Protein AF-A0A3S4T9M2-F1 (afdb_monomer)

Solvent-accessible surface area (backbone atoms only — not comparable to full-atom values): 4832 Å² total; per-residue (Å²): 124,46,61,90,47,97,83,50,99,46,36,26,46,73,77,28,42,40,37,36,61,29,84,88,66,85,48,74,31,77,45,78,51,60,34,38,44,78,57,100,87,45,70,44,76,81,67,58,74,91,38,63,66,22,48,30,41,54,56,19,54,77,68,75,43,86,68,70,71,48,78,44,72,87,64,74,98,115

Structure (mmCIF, N/CA/C/O backbone):
data_AF-A0A3S4T9M2-F1
#
_entry.id   AF-A0A3S4T9M2-F1
#
loop_
_atom_site.group_PDB
_atom_site.id
_atom_site.type_symbol
_atom_site.label_atom_id
_atom_site.label_alt_id
_atom_site.label_comp_id
_atom_site.label_asym_id
_atom_site.label_entity_id
_atom_site.label_seq_id
_atom_site.pdbx_PDB_ins_code
_atom_site.Cartn_x
_atom_site.Cartn_y
_atom_site.Cartn_z
_atom_site.occupancy
_atom_site.B_iso_or_equiv
_atom_site.auth_seq_id
_atom_site.auth_comp_id
_atom_site.auth_asym_id
_atom_site.auth_atom_id
_atom_site.pdbx_PDB_model_num
ATOM 1 N N . MET A 1 1 ? 3.202 -3.636 -13.049 1.00 84.81 1 MET A N 1
ATOM 2 C CA . MET A 1 1 ? 3.626 -4.578 -11.990 1.00 84.81 1 MET A CA 1
ATOM 3 C C . MET A 1 1 ? 4.914 -5.240 -12.434 1.00 84.81 1 MET A C 1
ATOM 5 O O . MET A 1 1 ? 4.991 -5.592 -13.604 1.00 84.81 1 MET A O 1
ATOM 9 N N . LEU A 1 2 ? 5.907 -5.364 -11.552 1.00 91.56 2 LEU A N 1
ATOM 10 C CA . LEU A 1 2 ? 7.225 -5.906 -11.902 1.00 91.56 2 LEU A CA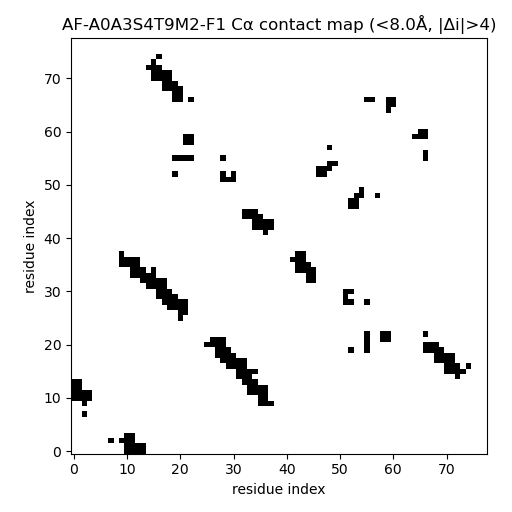 1
ATOM 11 C C . LEU A 1 2 ? 7.649 -6.983 -10.900 1.00 91.56 2 LEU A C 1
ATOM 13 O O . LEU A 1 2 ? 7.558 -6.767 -9.692 1.00 91.56 2 LEU A O 1
ATOM 17 N N . THR A 1 3 ? 8.131 -8.115 -11.406 1.00 93.88 3 THR A N 1
ATOM 18 C CA . THR A 1 3 ? 8.889 -9.098 -10.623 1.00 93.88 3 THR A CA 1
ATOM 19 C C . THR A 1 3 ? 10.364 -8.763 -10.803 1.00 93.88 3 THR A C 1
ATOM 21 O O . THR A 1 3 ? 10.963 -9.110 -11.818 1.00 93.88 3 THR A O 1
ATOM 24 N N . SER A 1 4 ? 10.921 -7.985 -9.873 1.00 91.69 4 SER A N 1
ATOM 25 C CA . SER A 1 4 ? 12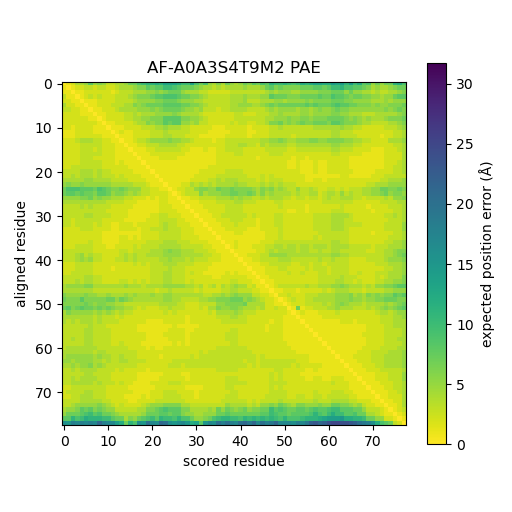.262 -7.405 -10.032 1.00 91.69 4 SER A CA 1
ATOM 26 C C . SER A 1 4 ? 13.387 -8.410 -9.789 1.00 91.69 4 SER A C 1
ATOM 28 O O . SER A 1 4 ? 14.516 -8.169 -10.213 1.00 91.69 4 SER A O 1
ATOM 30 N N . TRP A 1 5 ? 13.099 -9.518 -9.103 1.00 93.56 5 TRP A N 1
ATOM 31 C CA . TRP A 1 5 ? 14.065 -10.565 -8.797 1.00 93.56 5 TRP A CA 1
ATOM 32 C C . TRP A 1 5 ? 13.521 -11.949 -9.148 1.00 93.56 5 TRP A C 1
ATOM 34 O O . TRP A 1 5 ? 12.346 -12.232 -8.940 1.00 93.56 5 TRP A O 1
ATOM 44 N N . HIS A 1 6 ? 14.382 -12.838 -9.649 1.00 93.38 6 HIS A N 1
ATOM 45 C CA . HIS A 1 6 ? 13.962 -14.163 -10.122 1.00 93.38 6 HIS A CA 1
ATOM 46 C C . HIS A 1 6 ? 13.414 -15.073 -9.009 1.00 93.38 6 HIS A C 1
ATOM 48 O O . HIS A 1 6 ? 12.688 -16.016 -9.304 1.00 93.38 6 HIS A O 1
ATOM 54 N N . SER A 1 7 ? 13.765 -14.806 -7.746 1.00 95.44 7 SER A N 1
ATOM 55 C CA . SER A 1 7 ? 13.242 -15.530 -6.580 1.00 95.44 7 SER A CA 1
ATOM 56 C C . SER A 1 7 ? 12.142 -14.771 -5.830 1.00 95.44 7 SER A C 1
ATOM 58 O O . SER A 1 7 ? 11.766 -15.200 -4.741 1.00 95.44 7 SER A O 1
ATOM 60 N N . ASP A 1 8 ? 11.647 -13.641 -6.348 1.00 94.06 8 ASP A N 1
ATOM 61 C CA . ASP A 1 8 ? 10.485 -12.978 -5.747 1.00 94.06 8 ASP A CA 1
ATOM 62 C C . ASP A 1 8 ? 9.255 -13.894 -5.874 1.00 94.06 8 ASP A C 1
ATOM 64 O O . ASP A 1 8 ? 9.009 -14.487 -6.924 1.00 94.06 8 ASP A O 1
ATOM 68 N N . GLY A 1 9 ? 8.444 -13.976 -4.814 1.00 91.81 9 GLY A N 1
ATOM 69 C CA . GLY A 1 9 ? 7.224 -14.798 -4.784 1.00 91.81 9 GLY A CA 1
ATOM 70 C C . GLY A 1 9 ? 6.090 -14.311 -5.699 1.00 91.81 9 GLY A C 1
ATOM 71 O O . GLY A 1 9 ? 5.029 -14.928 -5.726 1.00 91.81 9 GLY A O 1
ATOM 72 N N . GLY A 1 10 ? 6.305 -13.216 -6.431 1.00 93.69 10 GLY A N 1
ATOM 73 C CA . GLY A 1 10 ? 5.328 -12.594 -7.312 1.00 93.69 10 GLY A CA 1
ATOM 74 C C . GLY A 1 10 ? 5.694 -11.153 -7.662 1.00 93.69 10 GLY A C 1
ATOM 75 O O . GLY A 1 10 ? 6.768 -10.646 -7.328 1.00 93.69 10 GLY A O 1
ATOM 76 N N . ALA A 1 11 ? 4.793 -10.490 -8.383 1.00 95.88 11 ALA A N 1
ATOM 77 C CA . ALA A 1 11 ? 5.013 -9.130 -8.853 1.00 95.88 11 ALA A CA 1
ATOM 78 C C . ALA A 1 11 ? 4.696 -8.097 -7.764 1.00 95.88 11 ALA A C 1
ATOM 80 O O . ALA A 1 11 ? 3.787 -8.284 -6.956 1.00 95.88 11 ALA A O 1
ATOM 81 N N . PHE A 1 12 ? 5.395 -6.964 -7.796 1.00 96.50 12 PHE A N 1
ATOM 82 C CA . PHE A 1 12 ? 5.182 -5.861 -6.865 1.00 96.50 12 PHE A CA 1
ATOM 83 C C . PHE A 1 12 ? 4.737 -4.570 -7.561 1.00 96.50 12 PHE A C 1
ATOM 85 O O . PHE A 1 12 ? 5.152 -4.268 -8.689 1.00 96.50 12 PHE A O 1
ATOM 92 N N . VAL A 1 13 ? 3.960 -3.762 -6.832 1.00 95.25 13 VAL A N 1
ATOM 93 C CA . VAL A 1 13 ? 3.986 -2.301 -6.972 1.00 95.25 13 VAL A CA 1
ATOM 94 C C . VAL A 1 13 ? 5.203 -1.812 -6.195 1.00 95.25 13 VAL A C 1
ATOM 96 O O . VAL A 1 13 ? 5.324 -2.061 -4.993 1.00 95.25 13 VAL A O 1
ATOM 99 N N . THR A 1 14 ? 6.139 -1.171 -6.887 1.00 91.69 14 THR A N 1
ATOM 100 C CA . THR A 1 14 ? 7.480 -0.901 -6.350 1.00 91.69 14 THR A CA 1
ATOM 101 C C . THR A 1 14 ? 7.578 0.418 -5.595 1.00 91.69 14 THR A C 1
ATOM 103 O O . THR A 1 14 ? 8.162 0.442 -4.517 1.00 91.69 14 THR A O 1
ATOM 106 N N . LEU A 1 15 ? 7.007 1.493 -6.144 1.00 92.44 15 LEU A N 1
ATOM 107 C CA . LEU A 1 15 ? 7.101 2.854 -5.603 1.00 92.44 15 LEU A CA 1
ATOM 108 C C . LEU A 1 15 ? 5.721 3.518 -5.399 1.00 92.44 15 LEU A C 1
ATOM 110 O O . LEU A 1 15 ? 5.509 4.623 -5.901 1.00 92.44 15 LEU A O 1
ATOM 114 N N . PRO A 1 16 ? 4.742 2.873 -4.734 1.00 94.50 16 PRO A N 1
ATOM 115 C CA . PRO A 1 16 ? 3.495 3.545 -4.404 1.00 94.50 16 PRO A CA 1
ATOM 116 C C . PRO A 1 16 ? 3.649 4.403 -3.146 1.00 94.50 16 PRO A C 1
ATOM 118 O O . PRO A 1 16 ? 4.401 4.065 -2.227 1.00 94.50 16 PRO A O 1
ATOM 121 N N . LEU A 1 17 ? 2.849 5.461 -3.069 1.00 95.25 17 LEU A N 1
ATOM 122 C CA . LEU A 1 17 ? 2.533 6.116 -1.807 1.00 95.25 17 LEU A CA 1
ATOM 123 C C . LEU A 1 17 ? 1.279 5.458 -1.229 1.00 95.25 17 LEU A C 1
ATOM 125 O O . LEU A 1 17 ? 0.245 5.399 -1.891 1.00 95.25 17 LEU A O 1
ATOM 129 N N . VAL A 1 18 ? 1.371 4.946 -0.008 1.00 95.75 18 VAL A N 1
ATOM 130 C CA . VAL A 1 18 ? 0.255 4.337 0.716 1.00 95.75 18 VAL A CA 1
ATOM 131 C C . VAL A 1 18 ? -0.239 5.315 1.759 1.00 95.75 18 VAL A C 1
ATOM 133 O O . VAL A 1 18 ? 0.513 5.716 2.653 1.00 95.75 18 VAL A O 1
ATOM 136 N N . TYR A 1 19 ? -1.511 5.658 1.630 1.00 96.88 19 TYR A N 1
ATOM 137 C CA . TYR A 1 19 ? -2.237 6.524 2.534 1.00 96.88 19 TYR A CA 1
ATOM 138 C C . TYR A 1 19 ? -3.135 5.718 3.464 1.00 96.88 19 TYR A C 1
ATOM 140 O O . TYR A 1 19 ? -3.843 4.815 3.010 1.00 96.88 19 TYR A O 1
ATOM 148 N N . THR A 1 20 ? -3.130 6.078 4.743 1.00 97.56 20 THR A N 1
ATOM 149 C CA . THR A 1 20 ? -4.002 5.515 5.781 1.00 97.56 20 THR A CA 1
ATOM 150 C C . THR A 1 20 ? -4.365 6.593 6.795 1.00 97.56 20 THR A C 1
ATOM 152 O O . THR A 1 20 ? -3.524 7.422 7.135 1.00 97.56 20 THR A O 1
ATOM 155 N N . GLU A 1 21 ? -5.563 6.525 7.361 1.00 97.81 21 GLU A N 1
ATOM 156 C CA . GLU A 1 21 ? -5.995 7.386 8.473 1.00 97.81 21 GLU A CA 1
ATOM 157 C C . GLU A 1 21 ? -5.912 6.630 9.791 1.00 97.81 21 GLU A C 1
ATOM 159 O O . GLU A 1 21 ? -6.077 5.409 9.812 1.00 97.81 21 GLU A O 1
ATOM 164 N N . HIS A 1 22 ? -5.600 7.321 10.885 1.00 97.06 22 HIS A N 1
ATOM 165 C CA . HIS A 1 22 ? -5.689 6.701 12.200 1.00 97.06 22 HIS A CA 1
ATOM 166 C C . HIS A 1 22 ? -7.174 6.520 12.550 1.00 97.06 22 HIS A C 1
ATOM 168 O O . HIS A 1 22 ? -7.918 7.499 12.450 1.00 97.06 22 HIS A O 1
ATOM 174 N N . PRO A 1 23 ? -7.623 5.332 12.996 1.00 96.12 23 PRO A N 1
ATOM 175 C CA . PRO A 1 23 ? -9.040 5.091 13.280 1.00 96.12 23 PRO A CA 1
ATOM 176 C C . PRO A 1 23 ? -9.667 6.087 14.265 1.00 96.12 23 PRO A C 1
ATOM 178 O O . PRO A 1 23 ? -10.797 6.522 14.077 1.00 96.12 23 PRO A O 1
ATOM 181 N N . ASP A 1 24 ? -8.889 6.515 15.261 1.00 95.56 24 ASP A N 1
ATOM 182 C CA . ASP A 1 24 ? -9.309 7.496 16.275 1.00 95.56 24 ASP A CA 1
ATOM 183 C C . ASP A 1 24 ? -9.051 8.970 15.885 1.00 95.56 24 ASP A C 1
ATOM 185 O O . ASP A 1 24 ? -9.107 9.866 16.727 1.00 95.56 24 ASP A O 1
ATOM 189 N N . GLY A 1 25 ? -8.727 9.252 14.618 1.00 94.19 25 GLY A N 1
ATOM 190 C CA . GLY A 1 25 ? -8.566 10.624 14.122 1.00 94.19 25 GLY A CA 1
ATOM 191 C C . GLY A 1 25 ? -7.260 11.321 14.527 1.00 94.19 25 GLY A C 1
ATOM 192 O O . GLY A 1 25 ? -7.182 12.547 14.506 1.00 94.19 25 GLY A O 1
ATOM 193 N N . HIS A 1 26 ? -6.208 10.573 14.866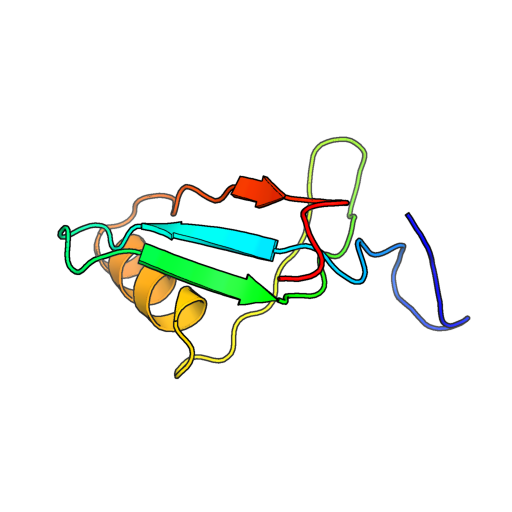 1.00 93.94 26 HIS A N 1
ATOM 194 C CA . HIS A 1 26 ? -4.877 11.112 15.201 1.00 93.94 26 HIS A CA 1
ATOM 195 C C . HIS A 1 26 ? -4.039 11.552 13.982 1.00 93.94 26 HIS A C 1
ATOM 197 O O . HIS A 1 26 ? -2.828 11.743 14.094 1.00 93.94 26 HIS A O 1
ATOM 203 N N . GLY A 1 27 ? -4.681 11.743 12.829 1.00 95.69 27 GLY A N 1
ATOM 204 C CA . GLY A 1 27 ? -4.057 12.158 11.576 1.00 95.69 27 GLY A CA 1
ATOM 205 C C . GLY A 1 27 ? -3.780 11.005 10.612 1.00 95.69 27 GLY A C 1
ATOM 206 O O . GLY A 1 27 ? -4.180 9.859 10.834 1.00 95.69 27 GLY A O 1
ATOM 207 N N . HIS A 1 28 ? -3.072 11.341 9.534 1.00 96.62 28 HIS A N 1
ATOM 208 C CA . HIS A 1 28 ? -2.799 10.440 8.424 1.00 96.62 28 HIS A CA 1
ATOM 209 C C . HIS A 1 28 ? -1.349 9.947 8.419 1.00 96.62 28 HIS A C 1
ATOM 211 O O . HIS A 1 28 ? -0.424 10.614 8.884 1.00 96.62 28 HIS A O 1
ATOM 217 N N . ASN A 1 29 ? -1.144 8.789 7.800 1.00 95.75 29 ASN A N 1
ATOM 218 C CA . ASN A 1 29 ? 0.157 8.298 7.374 1.00 95.75 29 ASN A CA 1
ATOM 219 C C . ASN A 1 29 ? 0.192 8.311 5.845 1.00 95.75 29 ASN A C 1
ATOM 221 O O 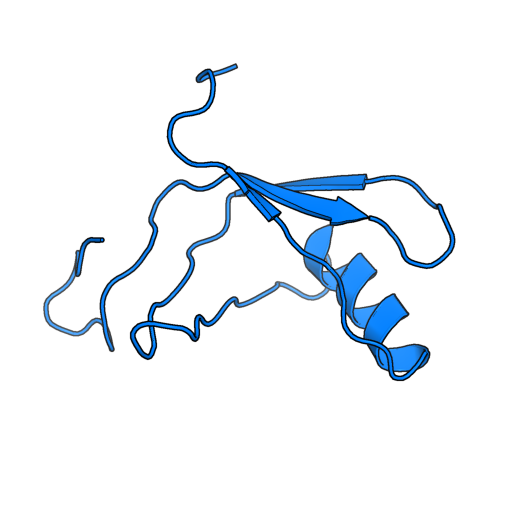. ASN A 1 29 ? -0.715 7.796 5.194 1.00 95.75 29 ASN A O 1
ATOM 225 N N . LEU A 1 30 ? 1.273 8.855 5.292 1.00 95.31 30 LEU A N 1
ATOM 226 C CA . LEU A 1 30 ? 1.627 8.743 3.885 1.00 95.31 30 LEU A CA 1
ATOM 227 C C . LEU A 1 30 ? 3.055 8.215 3.819 1.00 95.31 30 LEU A C 1
ATOM 229 O O . LEU A 1 30 ? 3.998 8.895 4.219 1.00 95.31 30 LEU A O 1
ATOM 233 N N . GLY A 1 31 ? 3.215 6.980 3.358 1.00 92.75 31 GLY A N 1
ATOM 234 C CA . GLY A 1 31 ? 4.522 6.331 3.320 1.00 92.75 31 GLY A CA 1
ATOM 235 C C . GLY A 1 31 ? 4.716 5.499 2.068 1.00 92.75 31 GLY A C 1
ATOM 236 O O . GLY A 1 31 ? 3.759 5.140 1.390 1.00 92.75 31 GLY A O 1
ATOM 237 N N . MET A 1 32 ? 5.968 5.174 1.769 1.00 93.81 32 MET A N 1
ATOM 238 C CA . MET A 1 32 ? 6.307 4.300 0.653 1.00 93.81 32 MET A CA 1
ATOM 239 C C . MET A 1 32 ? 6.419 2.855 1.134 1.00 93.81 32 MET A C 1
ATOM 241 O O . MET A 1 32 ? 7.168 2.565 2.067 1.00 93.81 32 MET A O 1
ATOM 245 N N . TYR A 1 33 ? 5.689 1.948 0.486 1.00 93.38 33 TYR A N 1
ATOM 246 C CA . TYR A 1 33 ? 5.665 0.527 0.838 1.00 93.38 33 TYR A CA 1
ATOM 247 C C . TYR A 1 33 ? 5.679 -0.321 -0.431 1.00 93.38 33 TYR A C 1
ATOM 249 O O . TYR A 1 33 ? 5.008 0.006 -1.404 1.00 93.38 33 TYR A O 1
ATOM 257 N N . ARG A 1 34 ? 6.402 -1.444 -0.429 1.00 93.81 34 ARG A N 1
ATOM 258 C CA . ARG A 1 34 ? 6.272 -2.435 -1.506 1.00 93.81 34 ARG A CA 1
ATOM 259 C C . ARG A 1 34 ? 4.973 -3.212 -1.319 1.00 93.81 34 ARG A C 1
ATOM 261 O O . ARG A 1 34 ? 4.720 -3.723 -0.231 1.00 93.81 34 ARG A O 1
ATOM 268 N N . ILE A 1 35 ? 4.196 -3.332 -2.392 1.00 96.31 35 ILE A N 1
ATOM 269 C CA . ILE A 1 35 ? 2.900 -4.023 -2.380 1.00 96.31 35 ILE A CA 1
ATOM 270 C C . ILE A 1 35 ? 3.002 -5.257 -3.257 1.00 96.31 35 ILE A C 1
ATOM 272 O O . ILE A 1 35 ? 3.201 -5.136 -4.465 1.00 96.31 35 ILE A O 1
ATOM 276 N N . HIS A 1 36 ? 2.900 -6.433 -2.651 1.00 96.62 36 HIS A N 1
ATOM 277 C CA . HIS A 1 36 ? 2.936 -7.711 -3.351 1.00 96.62 36 HIS A CA 1
ATOM 278 C C . HIS A 1 36 ? 1.570 -7.998 -3.979 1.00 96.62 36 HIS A C 1
ATOM 280 O O . HIS A 1 36 ? 0.550 -7.822 -3.321 1.00 96.62 36 HIS A O 1
ATOM 286 N N . ARG A 1 37 ? 1.514 -8.447 -5.231 1.00 95.75 37 ARG A N 1
ATOM 287 C CA . ARG A 1 37 ? 0.267 -8.909 -5.850 1.00 95.75 37 ARG A CA 1
ATOM 288 C C . ARG A 1 37 ? 0.120 -10.413 -5.645 1.00 95.75 37 ARG A C 1
ATOM 290 O O . ARG A 1 37 ? 1.001 -11.156 -6.067 1.00 95.75 37 ARG A O 1
ATOM 297 N N . TYR A 1 38 ? -0.998 -10.837 -5.060 1.00 94.50 38 TYR A N 1
ATOM 298 C CA . TYR A 1 38 ? -1.338 -12.256 -4.936 1.00 94.50 38 TYR A CA 1
ATOM 299 C C . TYR A 1 38 ? -2.205 -12.721 -6.112 1.00 94.50 38 TYR A C 1
ATOM 301 O O . TYR A 1 38 ? -1.859 -13.703 -6.764 1.00 94.50 38 TYR A O 1
ATOM 309 N N . ASP A 1 39 ? -3.273 -11.983 -6.433 1.00 94.69 39 ASP A N 1
ATOM 310 C CA . ASP A 1 39 ? -4.146 -12.235 -7.590 1.00 94.69 39 ASP A CA 1
ATOM 311 C C . ASP A 1 39 ? -4.625 -10.921 -8.250 1.00 94.69 39 ASP A C 1
ATOM 313 O O . ASP A 1 39 ? -3.983 -9.877 -8.119 1.00 94.69 39 ASP A O 1
ATOM 317 N N . ASP A 1 40 ? -5.695 -10.956 -9.047 1.00 94.62 40 ASP A N 1
ATOM 318 C CA . ASP A 1 40 ? -6.231 -9.779 -9.752 1.00 94.62 40 ASP A CA 1
ATOM 319 C C . ASP A 1 40 ? -6.922 -8.764 -8.830 1.00 94.62 40 ASP A C 1
ATOM 321 O O . ASP A 1 40 ? -7.098 -7.605 -9.205 1.00 94.62 40 ASP A O 1
ATOM 325 N N . THR A 1 41 ? -7.293 -9.182 -7.623 1.00 96.19 41 THR A N 1
ATOM 326 C CA . THR A 1 41 ? -8.102 -8.414 -6.668 1.00 96.19 41 THR A CA 1
ATOM 327 C C . THR A 1 41 ? -7.500 -8.344 -5.265 1.00 96.19 41 THR A C 1
ATOM 329 O O . THR A 1 41 ? -7.959 -7.544 -4.452 1.00 96.19 41 THR A O 1
ATOM 332 N N . THR A 1 42 ? -6.458 -9.127 -4.971 1.00 96.06 42 THR A N 1
ATOM 333 C CA . THR A 1 42 ? -5.821 -9.177 -3.652 1.00 96.06 42 THR A CA 1
ATOM 334 C C . THR A 1 42 ? -4.333 -8.830 -3.699 1.00 96.06 42 THR A C 1
ATOM 336 O O . THR A 1 42 ? -3.576 -9.195 -4.609 1.00 96.06 42 THR A O 1
ATOM 339 N N . THR A 1 43 ? -3.893 -8.094 -2.678 1.00 96.19 43 THR A N 1
ATOM 340 C CA . THR A 1 43 ? -2.501 -7.672 -2.506 1.00 96.19 43 THR A CA 1
ATOM 341 C C . THR A 1 43 ? -2.041 -7.865 -1.065 1.00 96.19 43 THR A C 1
ATOM 343 O O . THR A 1 43 ? -2.851 -7.973 -0.147 1.00 96.19 43 THR A O 1
ATOM 346 N N . GLY A 1 44 ? -0.727 -7.942 -0.879 1.00 95.12 44 GLY A N 1
ATOM 347 C CA . GLY A 1 44 ? -0.058 -8.065 0.405 1.00 95.12 44 GLY A CA 1
ATOM 348 C C . GLY A 1 44 ? 0.799 -6.851 0.697 1.00 95.12 44 GLY A C 1
ATOM 349 O O . GLY A 1 44 ? 1.512 -6.344 -0.173 1.00 95.12 44 GLY A O 1
ATOM 350 N N . ILE A 1 45 ? 0.768 -6.425 1.950 1.00 94.19 45 ILE A N 1
ATOM 351 C CA . ILE A 1 45 ? 1.626 -5.380 2.485 1.00 94.19 45 ILE A CA 1
ATOM 352 C C . ILE A 1 45 ? 2.255 -5.888 3.777 1.00 94.19 45 ILE A C 1
ATOM 354 O O . ILE A 1 45 ? 1.634 -6.611 4.551 1.00 94.19 45 ILE A O 1
ATOM 358 N N . HIS A 1 46 ? 3.509 -5.513 3.995 1.00 92.00 46 HIS A N 1
ATOM 359 C CA . HIS A 1 46 ? 4.187 -5.729 5.261 1.00 92.00 46 HIS A CA 1
ATOM 360 C C . HIS A 1 46 ? 4.444 -4.381 5.925 1.00 92.00 46 HIS A C 1
ATOM 362 O O . HIS A 1 46 ? 4.966 -3.457 5.293 1.00 92.00 46 HIS A O 1
ATOM 368 N N . TRP A 1 47 ? 4.125 -4.294 7.213 1.00 91.19 47 TRP A N 1
ATOM 369 C CA . TRP A 1 47 ? 4.439 -3.140 8.039 1.00 91.19 47 TRP A CA 1
ATOM 370 C C . TRP A 1 47 ? 5.447 -3.489 9.116 1.00 91.19 47 TRP A C 1
ATOM 372 O O . TRP A 1 47 ? 5.350 -4.506 9.799 1.00 91.19 47 TRP A O 1
ATOM 382 N N . GLN A 1 48 ? 6.381 -2.568 9.316 1.00 91.56 48 GLN A N 1
ATOM 383 C CA . GLN A 1 48 ? 7.161 -2.536 10.538 1.00 91.56 48 GLN A CA 1
ATOM 384 C C . GLN A 1 48 ? 6.292 -1.952 11.656 1.00 91.56 48 GLN A C 1
ATOM 386 O O . GLN A 1 48 ? 5.700 -0.885 11.492 1.00 91.56 48 GLN A O 1
ATOM 391 N N . ILE A 1 49 ? 6.266 -2.627 12.802 1.00 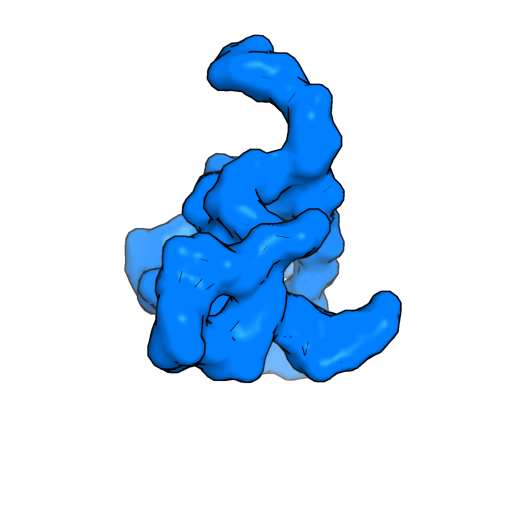88.38 49 ILE A N 1
ATOM 392 C CA . ILE A 1 49 ? 5.403 -2.315 13.954 1.00 88.38 49 ILE A CA 1
ATOM 393 C C . ILE A 1 49 ? 5.558 -0.891 14.516 1.00 88.38 49 ILE A C 1
ATOM 395 O O . ILE A 1 49 ? 4.626 -0.370 15.113 1.00 88.38 49 ILE A O 1
ATOM 399 N N . HIS A 1 50 ? 6.703 -0.234 14.307 1.00 89.75 50 HIS A N 1
ATOM 400 C CA . HIS A 1 50 ? 6.980 1.131 14.785 1.00 89.75 50 HIS A CA 1
ATOM 401 C C . HIS A 1 50 ? 7.055 2.163 13.645 1.00 89.75 50 HIS A C 1
ATOM 403 O O . HIS A 1 50 ? 7.819 3.129 13.702 1.00 89.75 50 HIS A O 1
ATOM 409 N N . LYS A 1 51 ? 6.313 1.939 12.558 1.00 91.25 51 LYS A N 1
ATOM 410 C CA . LYS A 1 51 ? 6.154 2.892 11.447 1.00 91.25 51 LYS A CA 1
ATOM 411 C C . LYS A 1 51 ? 4.693 3.314 11.338 1.00 91.25 51 LYS A C 1
ATOM 413 O O . LYS A 1 51 ? 3.822 2.594 11.810 1.00 91.25 51 LYS A O 1
ATOM 418 N N . GLY A 1 52 ? 4.436 4.459 10.698 1.00 91.50 52 GLY A N 1
ATOM 419 C CA . GLY A 1 52 ? 3.104 5.080 10.622 1.00 91.50 52 GLY A CA 1
ATOM 420 C C . GLY A 1 52 ? 1.982 4.089 10.298 1.00 91.50 52 GLY A C 1
ATOM 421 O O . GLY A 1 52 ? 1.090 3.894 11.118 1.00 91.50 52 GLY A O 1
ATOM 422 N N . GLY A 1 53 ? 2.083 3.369 9.175 1.00 93.25 53 GLY A N 1
ATOM 423 C CA . GLY A 1 53 ? 1.089 2.353 8.800 1.00 93.25 53 GLY A CA 1
ATOM 424 C C . GLY A 1 53 ? 0.935 1.215 9.821 1.00 93.25 53 GLY A C 1
ATOM 425 O O . GLY A 1 53 ? -0.177 0.754 10.057 1.00 93.25 53 GLY A O 1
ATOM 426 N N . GLY A 1 54 ? 2.022 0.816 10.490 1.00 95.25 54 GLY A N 1
ATOM 427 C CA . GLY A 1 54 ? 1.994 -0.194 11.552 1.00 95.25 54 GLY A CA 1
ATOM 428 C C . GLY A 1 54 ? 1.219 0.259 12.792 1.00 95.25 54 GLY A C 1
ATOM 429 O O . GLY A 1 54 ? 0.440 -0.522 13.332 1.00 95.25 54 GLY A O 1
ATOM 430 N N . TYR A 1 55 ? 1.360 1.526 13.204 1.00 95.88 55 TYR A N 1
ATOM 431 C CA . TYR A 1 55 ? 0.563 2.093 14.300 1.00 95.88 55 TYR A CA 1
ATOM 432 C C . TYR A 1 55 ? -0.926 2.151 13.952 1.00 95.88 55 TYR A C 1
ATOM 434 O O . TYR A 1 55 ? -1.759 1.740 14.758 1.00 95.88 55 TYR A O 1
ATOM 442 N N . HIS A 1 56 ? -1.258 2.603 12.739 1.00 97.06 56 HIS A N 1
ATOM 443 C CA . HIS A 1 56 ? -2.647 2.6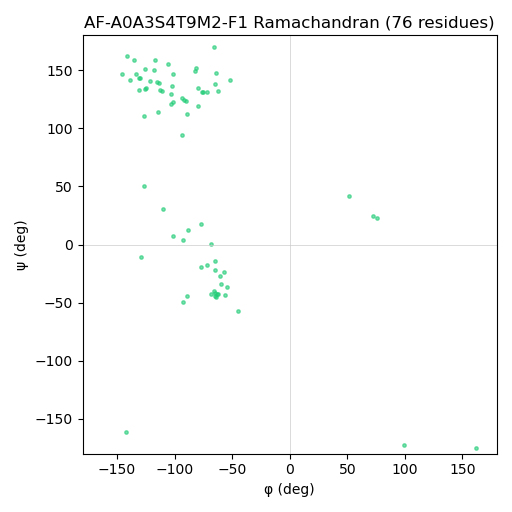97 12.281 1.00 97.06 56 HIS A CA 1
ATOM 444 C C . HIS A 1 56 ? -3.309 1.318 12.230 1.00 97.06 56 HIS A C 1
ATOM 446 O O . HIS A 1 56 ? -4.449 1.157 12.661 1.00 97.06 56 HIS A O 1
ATOM 452 N N . TYR A 1 57 ? -2.583 0.312 11.737 1.00 96.31 57 TYR A N 1
ATOM 453 C CA . TYR A 1 57 ? -3.089 -1.053 11.687 1.00 96.31 57 TYR A CA 1
ATOM 454 C C . TYR A 1 57 ? -3.251 -1.674 13.062 1.00 96.31 57 TYR A C 1
ATOM 456 O O . TYR A 1 57 ? -4.282 -2.279 13.314 1.00 96.31 57 TYR A O 1
ATOM 464 N N . CYS A 1 58 ? -2.286 -1.479 13.962 1.00 96.19 58 CYS A N 1
ATOM 465 C CA . CYS A 1 58 ? -2.399 -1.946 15.341 1.00 96.19 58 CYS A CA 1
ATOM 466 C C . CYS A 1 58 ? -3.661 -1.380 16.017 1.00 96.19 58 CYS A C 1
ATOM 468 O O . CYS A 1 58 ? -4.408 -2.123 16.648 1.00 96.19 58 CYS A O 1
ATOM 470 N N . ALA A 1 59 ? -3.955 -0.089 15.820 1.00 96.44 59 ALA A N 1
ATOM 471 C CA . ALA A 1 59 ? -5.179 0.529 16.328 1.00 96.44 59 ALA A CA 1
ATOM 472 C C . AL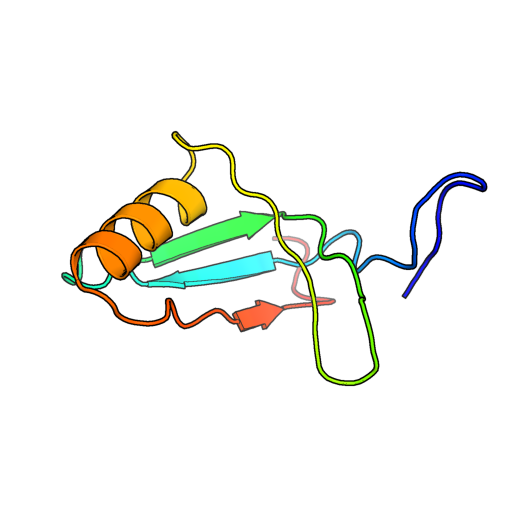A A 1 59 ? -6.452 -0.058 15.686 1.00 96.44 59 ALA A C 1
ATOM 474 O O . ALA A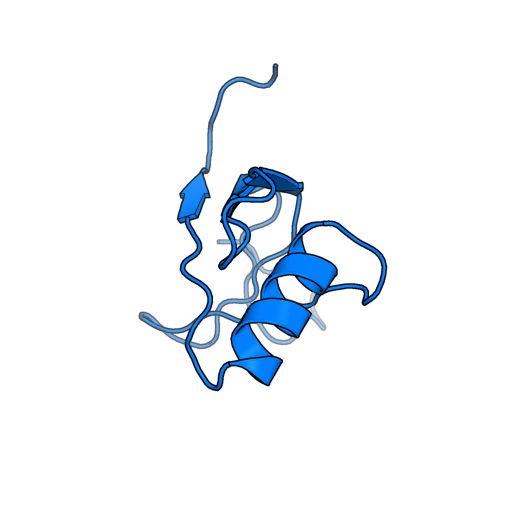 1 59 ? -7.413 -0.363 16.390 1.00 96.44 59 ALA A O 1
ATOM 475 N N . ALA A 1 60 ? -6.467 -0.262 14.364 1.00 97.31 60 ALA A N 1
ATOM 476 C CA . ALA A 1 60 ? -7.612 -0.858 13.669 1.00 97.31 60 ALA A CA 1
ATOM 477 C C . ALA A 1 60 ? -7.855 -2.318 14.098 1.00 97.31 60 ALA A C 1
ATOM 479 O O . ALA A 1 60 ? -8.991 -2.717 14.354 1.00 97.31 60 ALA A O 1
ATOM 480 N N . GLU A 1 61 ? -6.782 -3.094 14.252 1.00 96.62 61 GLU A N 1
ATOM 481 C CA . GLU A 1 61 ? -6.810 -4.489 14.692 1.00 96.62 61 GLU A CA 1
ATOM 482 C C . GLU A 1 61 ? -7.355 -4.620 16.121 1.00 96.62 61 GLU A C 1
ATOM 484 O O . GLU A 1 61 ? -8.219 -5.459 16.369 1.00 96.62 61 GLU A O 1
ATOM 489 N N . GLN A 1 62 ? -6.950 -3.738 17.045 1.00 97.44 62 GLN A N 1
ATOM 490 C CA . GLN A 1 62 ? -7.495 -3.691 18.413 1.00 97.44 62 GLN A CA 1
ATOM 491 C C . GLN A 1 62 ? -9.003 -3.405 18.453 1.00 97.44 62 GLN A C 1
ATOM 493 O O . GLN A 1 62 ? -9.689 -3.829 19.382 1.00 97.44 62 GLN A O 1
ATOM 498 N N . GLN A 1 63 ? -9.521 -2.707 17.442 1.00 97.50 63 GLN A N 1
ATOM 499 C CA . GLN A 1 63 ? -10.944 -2.402 17.287 1.00 97.50 63 GLN A CA 1
ATOM 500 C C . GLN A 1 63 ? -11.684 -3.439 16.422 1.00 97.50 63 GLN A C 1
ATOM 502 O O . GLN A 1 63 ? -12.876 -3.283 16.165 1.00 97.50 63 GLN A O 1
ATOM 507 N N . ASN A 1 64 ? -11.000 -4.503 15.982 1.00 97.62 64 ASN A N 1
ATOM 508 C CA . ASN A 1 64 ? -11.531 -5.544 15.100 1.00 97.62 64 ASN A CA 1
ATOM 509 C C . ASN A 1 64 ? -12.192 -4.979 13.827 1.00 97.62 64 ASN A C 1
ATOM 511 O O . ASN A 1 64 ? -13.256 -5.431 13.399 1.00 97.62 64 ASN A O 1
ATOM 515 N N . GLN A 1 65 ? -11.560 -3.970 13.229 1.00 97.38 65 GLN A N 1
ATOM 516 C CA . GLN A 1 65 ? -12.023 -3.346 11.995 1.00 97.38 65 GLN A CA 1
ATOM 517 C C . GLN A 1 65 ? -10.919 -3.353 10.933 1.00 97.38 65 GLN A C 1
ATOM 519 O O . GLN A 1 65 ? -9.731 -3.314 11.265 1.00 97.38 65 GLN A O 1
ATOM 524 N N . PRO A 1 66 ? -11.280 -3.391 9.640 1.00 97.25 66 PRO A N 1
ATOM 525 C CA . PRO A 1 66 ? -10.298 -3.222 8.581 1.00 97.25 66 PRO A CA 1
ATOM 526 C C . PRO A 1 66 ? -9.692 -1.816 8.643 1.00 97.25 66 PRO A C 1
ATOM 528 O O . PRO A 1 66 ? -10.384 -0.854 8.968 1.00 97.25 66 PRO A O 1
ATOM 531 N N . LEU A 1 67 ? -8.418 -1.685 8.265 1.00 96.88 67 LEU A N 1
ATOM 532 C CA . LEU A 1 67 ? -7.794 -0.386 8.022 1.00 96.88 67 LEU A CA 1
ATOM 533 C C . LEU A 1 67 ? -7.996 0.004 6.548 1.00 96.88 67 LEU A C 1
ATOM 535 O O . LEU A 1 67 ? -7.397 -0.635 5.678 1.00 96.88 67 LEU A O 1
ATOM 539 N N . PRO A 1 68 ? -8.789 1.043 6.228 1.00 96.94 68 PRO A N 1
ATOM 540 C CA . PRO A 1 68 ? -8.875 1.544 4.864 1.00 96.94 68 PRO A CA 1
ATOM 541 C C . PRO A 1 68 ? -7.515 2.077 4.403 1.00 96.94 68 PRO A C 1
ATOM 543 O O . PRO A 1 68 ? -6.868 2.856 5.107 1.00 96.94 68 PRO A O 1
ATOM 546 N N . MET A 1 69 ? -7.092 1.680 3.204 1.00 95.75 69 MET A N 1
ATOM 547 C CA . MET A 1 69 ? -5.837 2.128 2.604 1.00 95.75 69 MET A CA 1
ATOM 548 C C . MET A 1 69 ? -6.043 2.540 1.149 1.00 95.75 69 MET A C 1
ATOM 550 O O . MET A 1 69 ? -6.840 1.939 0.432 1.00 95.75 69 MET A O 1
ATOM 554 N N . THR A 1 70 ? -5.288 3.539 0.700 1.00 96.69 70 THR A N 1
ATOM 555 C CA . THR A 1 70 ? -5.254 3.954 -0.710 1.00 96.69 70 THR A CA 1
ATOM 556 C C . THR A 1 70 ? -3.821 3.941 -1.219 1.00 96.69 70 THR A C 1
ATOM 558 O O . THR A 1 70 ? -2.917 4.439 -0.551 1.00 96.69 70 THR A O 1
ATOM 561 N N . LEU A 1 71 ? -3.608 3.364 -2.402 1.00 95.25 71 LEU A N 1
ATOM 562 C CA . LEU A 1 71 ? -2.322 3.369 -3.098 1.00 95.25 71 LEU A CA 1
ATOM 563 C C . LEU A 1 71 ? -2.353 4.418 -4.207 1.00 95.25 71 LEU A C 1
ATOM 565 O O . LEU A 1 71 ? -3.161 4.325 -5.128 1.00 95.25 71 LEU A O 1
ATOM 569 N N . TYR A 1 72 ? -1.416 5.356 -4.164 1.00 95.19 72 TYR A N 1
ATOM 570 C CA . TYR A 1 72 ? -1.166 6.309 -5.237 1.00 95.19 72 TYR A CA 1
ATOM 571 C C . TYR A 1 72 ? 0.084 5.891 -6.011 1.00 95.19 72 TYR A C 1
ATOM 573 O O . TYR A 1 72 ? 1.137 5.634 -5.427 1.00 95.19 72 TYR A O 1
ATOM 581 N N . ILE A 1 73 ? -0.029 5.825 -7.337 1.00 94.12 73 ILE A N 1
ATOM 582 C CA . ILE A 1 73 ? 1.059 5.461 -8.252 1.00 94.12 73 ILE A CA 1
ATOM 583 C C . ILE A 1 73 ? 1.208 6.587 -9.271 1.00 94.12 73 ILE A C 1
ATOM 585 O O . ILE A 1 73 ? 0.213 7.049 -9.821 1.00 94.12 73 ILE A O 1
ATOM 589 N N . GLY A 1 74 ? 2.445 7.012 -9.536 1.00 91.44 74 GLY A N 1
ATOM 590 C CA . GLY A 1 74 ? 2.710 8.090 -10.495 1.00 91.44 74 GLY A CA 1
ATOM 591 C C . GLY A 1 74 ? 2.309 9.477 -9.987 1.00 91.44 74 GLY A C 1
ATOM 592 O O . GLY A 1 74 ? 2.027 10.360 -10.792 1.00 91.44 74 GLY A O 1
ATOM 593 N N . GLY A 1 75 ? 2.262 9.662 -8.664 1.00 85.75 75 GLY A N 1
ATOM 594 C CA . GLY A 1 75 ? 2.108 10.984 -8.064 1.00 85.75 75 GLY A CA 1
ATOM 595 C C . GLY A 1 75 ? 3.317 11.890 -8.338 1.00 85.75 75 GLY A C 1
ATOM 596 O O . GLY A 1 75 ? 4.346 11.413 -8.835 1.00 85.75 75 GLY A O 1
ATOM 597 N N . PRO A 1 76 ? 3.212 13.190 -8.011 1.00 86.81 76 PRO A N 1
ATOM 598 C CA . PRO A 1 76 ? 4.344 14.101 -8.069 1.00 86.81 76 PRO A CA 1
ATOM 599 C C . PRO A 1 76 ? 5.538 13.526 -7.294 1.00 86.81 76 PRO A C 1
ATOM 601 O O . PRO A 1 76 ? 5.344 12.918 -6.240 1.00 86.81 76 PRO A O 1
ATOM 604 N N . PRO A 1 77 ? 6.776 13.702 -7.781 1.00 82.31 77 PRO A N 1
ATOM 605 C CA . PRO A 1 77 ? 7.957 13.280 -7.033 1.00 82.31 77 PRO A CA 1
ATOM 606 C C . PRO A 1 77 ? 8.144 14.061 -5.716 1.00 82.31 77 PRO A C 1
ATOM 608 O O . PRO A 1 77 ? 8.930 13.621 -4.878 1.00 82.31 77 PRO A O 1
ATOM 611 N N . ALA A 1 78 ? 7.437 15.189 -5.544 1.00 63.97 78 ALA A N 1
ATOM 612 C CA . ALA A 1 78 ? 7.353 16.007 -4.336 1.00 63.97 78 ALA A CA 1
ATOM 613 C C . ALA A 1 78 ? 5.984 16.697 -4.253 1.00 63.97 78 ALA A C 1
ATOM 615 O O . ALA A 1 78 ? 5.556 17.247 -5.297 1.00 63.97 78 ALA A O 1
#

Sequence (78 aa):
MLTSWHSDGGAFVTLPLVYTEHPDGHGHNLGMYRIHRYDDTTTGIHWQIHKGGGYHYCAAEQQNQPLPMTLYIGGPPA

Nearest PDB structures (foldseek):
  7p9q-assembly1_A  TM=9.459E-01  e=2.189E-03  Glutamicibacter nicotianae
  6da6-assembly1_C  TM=9.586E-01  e=5.989E-03  Streptomyces griseochromogenes
  5m1d-assembly1_C  TM=9.192E-01  e=5.989E-03  Escherichia coli
  5m1b-assembly1_C  TM=8.865E-01  e=4.199E-03  Escherichia coli CFT073
  4ip2-assembly2_C  TM=9.271E-01  e=1.372E-02  Pseudomonas aeruginosa PAO1

Mean predicted aligned error: 3.26 Å

Secondary structure (DSSP, 8-state):
-B--STT-SS-EE-SPEEEEE-TTSS-EEEEE--EEE-SSS-EEE---TTSHHHHHHHHHHHTT----EEEE-S----

Organism: NCBI:txid1859131

InterPro domains:
  IPR002830 UbiD decarboxylyase family [PTHR30108] (1-78)
  IPR048304 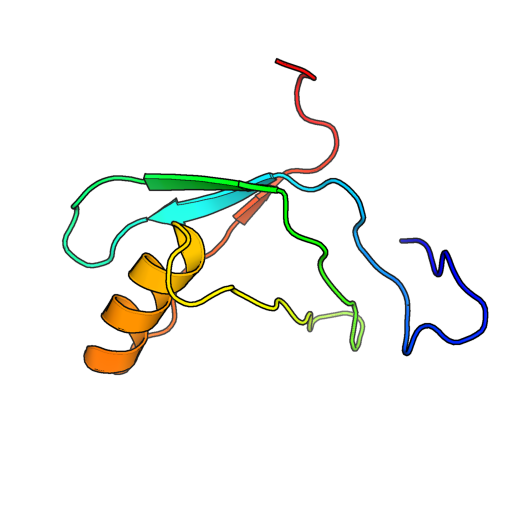3-octaprenyl-4-hydroxybenzoate carboxy-lyase-like, Rift-related domain [PF01977] (1-78)

Foldseek 3Di:
DDPPDPPPPAGWPQFWWKKFAQPVRPGIDTDTWIWGDPDPPDIDTDDDCPHRVNNSVVRCVVVVHDTDMDIDDPDDPD

Radius of gyration: 13.46 Å; Cα contacts (8 Å, |Δi|>4): 131; chains: 1; bounding box: 26×32×30 Å

pLDDT: mean 93.92, std 4.54, range [63.97, 97.81]